Protein AF-A0A5J5CBC5-F1 (afdb_monomer_lite)

Radius of gyration: 30.46 Å; chains: 1; bounding box: 114×38×30 Å

Organism: NCBI:txid54343

Sequence (128 aa):
MGTAKLVKTLEHDIGSTSSWASDSGESSSSQTPRRTSAWPQVFPVPIFSHDIEFLLSEANTAKQHGRRLTLTKEQKSKILDGMACAIYEYKAYPSGSEIYKAAEALVLKHPCLEEKGSKNGWDGWKDS

Foldseek 3Di:
DDDDDDDDDDDDDDDDDDDDDDDPPPPPCPVPLPLADDQDPAQDQDDFPPVLVVVLVVQQVCVVVVHADDDDPVSLVRSLVSLQVSVVSNPPDDDLVSLVSSQLNVCVVRVSQFDPPDPSRRPVSNPD

Structure (mmCIF, N/CA/C/O backbone):
data_AF-A0A5J5CBC5-F1
#
_entry.id   AF-A0A5J5CBC5-F1
#
loop_
_atom_site.group_PDB
_atom_site.id
_atom_site.type_symbol
_atom_site.label_atom_id
_atom_site.label_alt_id
_atom_site.label_comp_id
_atom_site.label_asym_id
_atom_site.label_entity_id
_atom_site.label_seq_id
_atom_site.pdbx_PDB_ins_code
_atom_site.Cartn_x
_atom_site.Cartn_y
_atom_site.Cartn_z
_atom_site.occupancy
_atom_site.B_iso_or_equiv
_atom_site.auth_seq_id
_atom_site.auth_comp_id
_atom_site.auth_asym_id
_atom_site.auth_atom_id
_atom_site.pdbx_PDB_model_num
ATOM 1 N N . MET A 1 1 ? 92.236 -13.944 -10.041 1.00 37.06 1 MET A N 1
ATOM 2 C CA . MET A 1 1 ? 91.121 -14.219 -10.979 1.00 37.06 1 MET A CA 1
ATOM 3 C C . MET A 1 1 ? 90.461 -15.509 -10.533 1.00 37.06 1 MET A C 1
ATOM 5 O O . MET A 1 1 ? 91.189 -16.436 -10.242 1.00 37.06 1 MET A O 1
ATOM 9 N N . GLY A 1 2 ? 89.158 -15.665 -10.392 1.00 41.78 2 GLY A N 1
ATOM 10 C CA . GLY A 1 2 ? 87.999 -14.804 -10.575 1.00 41.78 2 GLY A CA 1
ATOM 11 C C . GLY A 1 2 ? 86.835 -15.522 -9.878 1.00 41.78 2 GLY A C 1
ATOM 12 O O . GLY A 1 2 ? 86.852 -16.739 -9.714 1.00 41.78 2 GLY A O 1
ATOM 13 N N . THR A 1 3 ? 85.899 -14.738 -9.372 1.00 35.84 3 THR A N 1
ATOM 14 C CA . THR A 1 3 ? 84.806 -15.114 -8.473 1.00 35.84 3 THR A CA 1
ATOM 15 C C . THR A 1 3 ? 83.710 -15.968 -9.116 1.00 35.84 3 THR A C 1
ATOM 17 O O . THR A 1 3 ? 83.450 -15.881 -10.311 1.00 35.84 3 THR A O 1
ATOM 20 N N . ALA A 1 4 ? 83.046 -16.732 -8.246 1.00 39.97 4 ALA A N 1
ATOM 21 C CA . ALA A 1 4 ? 81.914 -17.634 -8.453 1.00 39.97 4 ALA A CA 1
ATOM 22 C C . ALA A 1 4 ? 80.609 -16.994 -8.979 1.00 39.97 4 ALA A C 1
ATOM 24 O O . ALA A 1 4 ? 80.440 -15.777 -8.896 1.00 39.97 4 ALA A O 1
ATOM 25 N N . LYS A 1 5 ? 79.654 -17.858 -9.380 1.00 44.00 5 LYS A N 1
ATOM 26 C CA . LYS A 1 5 ? 78.221 -17.911 -8.962 1.00 44.00 5 LYS A CA 1
ATOM 27 C C . LYS A 1 5 ? 77.557 -19.171 -9.581 1.00 44.00 5 LYS A C 1
ATOM 29 O O . LYS A 1 5 ? 77.841 -19.461 -10.734 1.00 44.00 5 LYS A O 1
ATOM 34 N N . LEU A 1 6 ? 76.934 -20.092 -8.819 1.00 44.47 6 LEU A N 1
ATOM 35 C CA . LEU A 1 6 ? 75.621 -20.089 -8.108 1.00 44.47 6 LEU A CA 1
ATOM 36 C C . LEU A 1 6 ? 74.454 -20.287 -9.113 1.00 44.47 6 LEU A C 1
ATOM 38 O O . LEU A 1 6 ? 74.465 -19.629 -10.141 1.00 44.47 6 LEU A O 1
ATOM 42 N N . VAL A 1 7 ? 73.493 -21.214 -8.965 1.00 41.44 7 VAL A N 1
ATOM 43 C CA . VAL A 1 7 ? 72.394 -21.327 -7.970 1.00 41.44 7 VAL A CA 1
ATOM 44 C C . VAL A 1 7 ? 71.749 -22.732 -8.034 1.00 41.44 7 VAL A C 1
ATOM 46 O O . VAL A 1 7 ? 72.028 -23.492 -8.950 1.00 41.44 7 VAL A O 1
ATOM 49 N N . LYS A 1 8 ? 70.715 -23.038 -7.247 1.00 41.12 8 LYS A N 1
ATOM 50 C CA . LYS A 1 8 ? 70.692 -23.497 -5.855 1.00 41.12 8 LYS A CA 1
ATOM 51 C C . LYS A 1 8 ? 69.542 -24.510 -5.772 1.00 41.12 8 LYS A C 1
ATOM 53 O O . LYS A 1 8 ? 68.485 -24.306 -6.358 1.00 41.12 8 LYS A O 1
ATOM 58 N N . THR A 1 9 ? 69.828 -25.604 -5.091 1.00 33.34 9 THR A N 1
ATOM 59 C CA . THR A 1 9 ? 69.013 -26.800 -4.897 1.00 33.34 9 THR A CA 1
ATOM 60 C C . THR A 1 9 ? 67.994 -26.616 -3.770 1.00 33.34 9 THR A C 1
ATOM 62 O O . THR A 1 9 ? 68.311 -25.979 -2.770 1.00 33.34 9 THR A O 1
ATOM 65 N N . LEU A 1 10 ? 66.856 -27.285 -3.966 1.00 43.22 10 LEU A N 1
ATOM 66 C CA . LEU A 1 10 ? 66.012 -28.002 -3.004 1.00 43.22 10 LEU A CA 1
ATOM 67 C C . LEU A 1 10 ? 65.239 -27.214 -1.938 1.00 43.22 10 LEU A C 1
ATOM 69 O O . LEU A 1 10 ? 65.774 -26.526 -1.076 1.00 43.22 10 LEU A O 1
ATOM 73 N N . GLU A 1 11 ? 63.937 -27.442 -2.056 1.00 48.06 11 GLU A N 1
ATOM 74 C CA . GLU A 1 11 ? 62.831 -27.167 -1.157 1.00 48.06 11 GLU A CA 1
ATOM 75 C C . GLU A 1 11 ? 62.999 -27.766 0.246 1.00 48.06 11 GLU A C 1
ATOM 77 O O . GLU A 1 11 ? 63.688 -28.766 0.446 1.00 48.06 11 GLU A O 1
ATOM 82 N N . HIS A 1 12 ? 62.173 -27.216 1.136 1.00 41.25 12 HIS A N 1
ATOM 83 C CA . HIS A 1 12 ? 61.713 -27.747 2.416 1.00 41.25 12 HIS A CA 1
ATOM 84 C C . HIS A 1 12 ? 62.461 -27.250 3.654 1.00 41.25 12 HIS A C 1
ATOM 86 O O . HIS A 1 12 ? 63.439 -27.843 4.098 1.00 41.25 12 HIS A O 1
ATOM 92 N N . ASP A 1 13 ? 61.884 -26.223 4.282 1.00 39.38 13 ASP A N 1
ATOM 93 C CA . ASP A 1 13 ? 61.926 -26.118 5.734 1.00 39.38 13 ASP A CA 1
ATOM 94 C C . ASP A 1 13 ? 60.586 -25.648 6.304 1.00 39.38 13 ASP A C 1
ATOM 96 O O . ASP A 1 13 ? 59.875 -24.812 5.740 1.00 39.38 13 ASP A O 1
ATOM 100 N N . ILE A 1 14 ? 60.251 -26.277 7.423 1.00 53.69 14 ILE A N 1
ATOM 101 C CA . ILE A 1 14 ? 58.993 -26.211 8.155 1.00 53.69 14 ILE A CA 1
ATOM 102 C C . ILE A 1 14 ? 58.982 -24.911 8.961 1.00 53.69 14 ILE A C 1
ATOM 104 O O . ILE A 1 14 ? 59.826 -24.704 9.830 1.00 53.69 14 ILE A O 1
ATOM 108 N N . GLY A 1 15 ? 58.007 -24.042 8.699 1.00 41.44 15 GLY A N 1
ATOM 109 C CA . GLY A 1 15 ? 57.801 -22.804 9.446 1.00 41.44 15 GLY A CA 1
ATOM 110 C C . GLY A 1 15 ? 56.341 -22.647 9.846 1.00 41.44 15 GLY A C 1
ATOM 111 O O . GLY A 1 15 ? 55.495 -22.354 9.005 1.00 41.44 15 GLY A O 1
ATOM 112 N N . SER A 1 16 ? 56.060 -22.849 11.134 1.00 49.00 16 SER A N 1
ATOM 113 C CA . SER A 1 16 ? 54.774 -22.599 11.787 1.00 49.00 16 SER A CA 1
ATOM 114 C C . SER A 1 16 ? 54.192 -21.237 11.410 1.00 49.00 16 SER A C 1
ATOM 116 O O . SER A 1 16 ? 54.842 -20.211 11.604 1.00 49.00 16 SER A O 1
ATOM 118 N N . THR A 1 17 ? 52.936 -21.208 10.966 1.00 49.91 17 THR A N 1
ATOM 119 C CA . THR A 1 17 ? 52.141 -19.980 10.975 1.00 49.91 17 THR A CA 1
ATOM 120 C C . THR A 1 17 ? 50.698 -20.285 11.349 1.00 49.91 17 THR A C 1
ATOM 122 O O . THR A 1 17 ? 50.150 -21.340 11.038 1.00 49.91 17 THR A O 1
ATOM 125 N N . SER A 1 18 ? 50.145 -19.376 12.135 1.00 52.31 18 SER A N 1
ATOM 126 C CA . SER A 1 18 ? 48.951 -19.497 12.957 1.00 52.31 18 SER A CA 1
ATOM 127 C C . SER A 1 18 ? 47.664 -19.750 12.176 1.00 52.31 18 SER A C 1
ATOM 129 O O . SER A 1 18 ? 47.357 -19.070 11.198 1.00 52.31 18 SER A O 1
ATOM 131 N N . SER A 1 19 ? 46.863 -20.661 12.719 1.00 51.88 19 SER A N 1
ATOM 132 C CA . SER A 1 19 ? 45.437 -20.826 12.465 1.00 51.88 19 SER A CA 1
ATOM 133 C C . SER A 1 19 ? 44.668 -19.530 12.727 1.00 51.88 19 SER A C 1
ATOM 135 O O . SER A 1 19 ? 44.607 -19.058 13.862 1.00 51.88 19 SER A O 1
ATOM 137 N N . TRP A 1 20 ? 44.024 -19.009 11.688 1.00 53.16 20 TRP A N 1
ATOM 138 C CA . TRP A 1 20 ? 42.891 -18.103 11.806 1.00 53.16 20 TRP A CA 1
ATOM 139 C C . TRP A 1 20 ? 41.728 -18.725 11.039 1.00 53.16 20 TRP A C 1
ATOM 141 O O . TRP A 1 20 ? 41.881 -19.255 9.939 1.00 53.16 20 TRP A O 1
ATOM 151 N N . ALA A 1 21 ? 40.615 -18.799 11.754 1.00 49.88 21 ALA A N 1
ATOM 152 C CA . ALA A 1 21 ? 39.442 -19.574 11.433 1.00 49.88 21 ALA A CA 1
ATOM 153 C C . ALA A 1 21 ? 38.656 -18.983 10.260 1.00 49.88 21 ALA A C 1
ATOM 155 O O . ALA A 1 21 ? 38.750 -17.799 9.949 1.00 49.88 21 ALA A O 1
ATOM 156 N 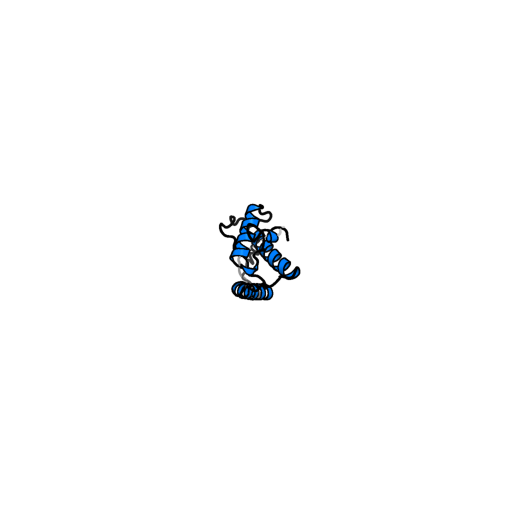N . SER A 1 22 ? 37.870 -19.872 9.664 1.00 50.69 22 SER A N 1
ATOM 157 C CA . SER A 1 22 ? 36.822 -19.651 8.684 1.00 50.69 22 SER A CA 1
ATOM 158 C C . SER A 1 22 ? 36.101 -18.314 8.823 1.00 50.69 22 SER A C 1
ATOM 160 O O . SER A 1 22 ? 35.557 -18.010 9.879 1.00 50.69 22 SER A O 1
ATOM 162 N N . ASP A 1 23 ? 35.939 -17.632 7.699 1.00 46.78 23 ASP A N 1
ATOM 163 C CA . ASP A 1 23 ? 34.634 -17.090 7.367 1.00 46.78 23 ASP A CA 1
ATOM 164 C C . ASP A 1 23 ? 34.335 -17.535 5.941 1.00 46.78 23 ASP A C 1
ATOM 166 O O . ASP A 1 23 ? 35.034 -17.187 4.984 1.00 46.78 23 ASP A O 1
ATOM 170 N N . SER A 1 24 ? 33.373 -18.448 5.822 1.00 55.09 24 SER A N 1
ATOM 171 C CA . SER A 1 24 ? 32.803 -18.770 4.524 1.00 55.09 24 SER A CA 1
ATOM 172 C C . SER A 1 24 ? 32.144 -17.486 4.096 1.00 55.09 24 SER A C 1
ATOM 174 O O . SER A 1 24 ? 31.106 -17.181 4.659 1.00 55.09 24 SER A O 1
ATOM 176 N N . GLY A 1 25 ? 32.782 -16.750 3.181 1.00 45.84 25 GLY A N 1
ATOM 177 C CA . GLY A 1 25 ? 32.269 -15.500 2.649 1.00 45.84 25 GLY A CA 1
ATOM 178 C C . GLY A 1 25 ? 30.847 -15.729 2.178 1.00 45.84 25 GLY A C 1
ATOM 179 O O . GLY A 1 25 ? 30.601 -16.178 1.054 1.00 45.84 25 GLY A O 1
ATOM 180 N N . GLU A 1 26 ? 29.918 -15.470 3.088 1.00 51.09 26 GLU A N 1
ATOM 181 C CA . GLU A 1 26 ? 28.514 -15.384 2.839 1.00 51.09 26 GLU A CA 1
ATOM 182 C C . GLU A 1 26 ? 28.438 -14.262 1.831 1.00 51.09 26 GLU A C 1
ATOM 184 O O . GLU A 1 26 ? 28.611 -13.078 2.122 1.00 51.09 26 GLU A O 1
ATOM 189 N N . SER A 1 27 ? 28.281 -14.661 0.573 1.00 46.91 27 SER A N 1
ATOM 190 C CA . SER A 1 27 ? 27.737 -13.776 -0.425 1.00 46.91 27 SER A CA 1
ATOM 191 C C . SER A 1 27 ? 26.360 -13.433 0.111 1.00 46.91 27 SER A C 1
ATOM 193 O O . SER A 1 27 ? 25.369 -14.079 -0.224 1.00 46.91 27 SER A O 1
ATOM 195 N N . SER A 1 28 ? 26.310 -12.426 0.984 1.00 47.56 28 SER A N 1
ATOM 196 C CA . SER A 1 28 ? 25.147 -11.610 1.212 1.00 47.56 28 SER A CA 1
ATOM 197 C C . SER A 1 28 ? 24.936 -10.957 -0.137 1.00 47.56 28 SER A C 1
ATOM 199 O O . SER A 1 28 ? 25.393 -9.853 -0.434 1.00 47.56 28 SER A O 1
ATOM 201 N N . SER A 1 29 ? 24.329 -11.741 -1.029 1.00 50.59 29 SER A N 1
ATOM 202 C CA . SER A 1 29 ? 23.612 -11.247 -2.167 1.00 50.59 29 SER A CA 1
ATOM 203 C C . SER A 1 29 ? 22.544 -10.397 -1.509 1.00 50.59 29 SER A C 1
ATOM 205 O O . SER A 1 29 ? 21.448 -10.850 -1.191 1.00 50.59 29 SER A O 1
ATOM 207 N N . SER A 1 30 ? 22.925 -9.150 -1.236 1.00 48.50 30 SER A N 1
ATOM 208 C CA . SER A 1 30 ? 22.042 -8.018 -1.337 1.00 48.50 30 SER A CA 1
ATOM 209 C C . SER A 1 30 ? 21.481 -8.170 -2.735 1.00 48.50 30 SER A C 1
ATOM 211 O O . SER A 1 30 ? 22.072 -7.714 -3.714 1.00 48.50 30 SER A O 1
ATOM 213 N N . GLN A 1 31 ? 20.424 -8.975 -2.839 1.00 52.78 31 GLN A N 1
ATOM 214 C CA . GLN A 1 31 ? 19.628 -9.099 -4.027 1.00 52.78 31 GLN A CA 1
ATOM 215 C C . GLN A 1 31 ? 19.055 -7.704 -4.159 1.00 52.78 31 GLN A C 1
ATOM 217 O O . GLN A 1 31 ? 18.009 -7.381 -3.607 1.00 52.78 31 GLN A O 1
ATOM 222 N N . THR A 1 32 ? 19.790 -6.833 -4.850 1.00 53.25 32 THR A N 1
ATOM 223 C CA . THR A 1 32 ? 19.176 -5.735 -5.567 1.00 53.25 32 THR A CA 1
ATOM 224 C C . THR A 1 32 ? 17.989 -6.392 -6.251 1.00 53.25 32 THR A C 1
ATOM 226 O O . THR A 1 32 ? 18.243 -7.352 -6.996 1.00 53.25 32 THR A O 1
ATOM 229 N N . PRO A 1 33 ? 16.734 -6.005 -5.957 1.00 53.84 33 PRO A N 1
ATOM 230 C CA . PRO A 1 33 ? 15.599 -6.641 -6.590 1.00 53.84 33 PRO A CA 1
ATOM 231 C C . PRO A 1 33 ? 15.893 -6.585 -8.077 1.00 53.84 33 PRO A C 1
ATOM 233 O O . PRO A 1 33 ? 16.087 -5.498 -8.632 1.00 53.84 33 PRO A O 1
ATOM 236 N N . ARG A 1 34 ? 16.076 -7.744 -8.714 1.00 55.31 34 ARG A N 1
ATOM 237 C CA . ARG A 1 34 ? 16.089 -7.788 -10.168 1.00 55.31 34 ARG A CA 1
ATOM 238 C C . ARG A 1 34 ? 14.683 -7.327 -10.516 1.00 55.31 34 ARG A C 1
ATOM 240 O O . ARG A 1 34 ? 13.758 -8.125 -10.420 1.00 55.31 34 ARG A O 1
ATOM 247 N N . ARG A 1 35 ? 14.521 -6.029 -10.820 1.00 59.22 35 ARG A N 1
ATOM 248 C CA . ARG A 1 35 ? 13.253 -5.327 -11.129 1.00 59.22 35 ARG A CA 1
ATOM 249 C C . ARG A 1 35 ? 12.637 -5.821 -12.448 1.00 59.22 35 ARG A C 1
ATOM 251 O O . ARG A 1 35 ? 12.137 -5.050 -13.254 1.00 59.22 35 ARG A O 1
ATOM 258 N N . THR A 1 36 ? 12.815 -7.100 -12.737 1.00 55.53 36 THR A N 1
ATOM 259 C CA . THR A 1 36 ? 12.552 -7.779 -13.999 1.00 55.53 36 THR A CA 1
ATOM 260 C C . THR A 1 36 ? 11.621 -8.968 -13.785 1.00 55.53 36 THR A C 1
ATOM 262 O O . THR A 1 36 ? 11.557 -9.848 -14.638 1.00 55.53 36 THR A O 1
ATOM 265 N N . SER A 1 37 ? 10.906 -9.023 -12.658 1.00 64.44 37 SER A N 1
ATOM 266 C CA . SER A 1 37 ? 9.723 -9.874 -12.549 1.00 64.44 37 SER A CA 1
ATOM 267 C C . SER A 1 37 ? 8.637 -9.293 -13.450 1.00 64.44 37 SER A C 1
ATOM 269 O O . SER A 1 37 ? 8.352 -8.097 -13.398 1.00 64.44 37 SER A O 1
ATOM 271 N N . ALA A 1 38 ? 8.048 -10.127 -14.307 1.00 82.31 38 ALA A N 1
ATOM 272 C CA . ALA A 1 38 ? 6.893 -9.725 -15.100 1.00 82.31 38 ALA A CA 1
ATOM 273 C C . ALA A 1 38 ? 5.767 -9.233 -14.177 1.00 82.31 38 ALA A C 1
ATOM 275 O O . ALA A 1 38 ? 5.607 -9.740 -13.064 1.00 82.31 38 ALA A O 1
ATOM 276 N N . TRP A 1 39 ? 4.984 -8.255 -14.641 1.00 87.06 39 TRP A N 1
ATOM 277 C CA . TRP A 1 39 ? 3.860 -7.747 -13.860 1.00 87.06 39 TRP A CA 1
ATOM 278 C C . TRP A 1 39 ? 2.870 -8.887 -13.555 1.00 87.06 39 TRP A C 1
ATOM 280 O O . TRP A 1 39 ? 2.468 -9.605 -14.480 1.00 87.06 39 TRP A O 1
ATOM 290 N N . PRO A 1 40 ? 2.466 -9.083 -12.289 1.00 89.56 40 PRO A N 1
ATOM 291 C CA . PRO A 1 40 ? 1.601 -10.192 -11.918 1.00 89.56 40 PRO A CA 1
ATOM 292 C C . PRO A 1 40 ? 0.175 -9.990 -12.449 1.00 89.56 40 PRO A C 1
ATOM 294 O O . PRO A 1 40 ? -0.323 -8.868 -12.555 1.00 89.56 40 PRO A O 1
ATOM 297 N N . GLN A 1 41 ? -0.518 -11.088 -12.766 1.00 87.38 41 GLN A N 1
ATOM 298 C CA . GLN A 1 41 ? -1.926 -11.021 -13.189 1.00 87.38 41 GLN A CA 1
ATOM 299 C C . GLN A 1 41 ? -2.830 -10.513 -12.060 1.00 87.38 41 GLN A C 1
ATOM 301 O O . GLN A 1 41 ? -3.682 -9.659 -12.296 1.00 87.38 41 GLN A O 1
ATOM 306 N N . VAL A 1 42 ? -2.591 -11.002 -10.840 1.00 89.19 42 VAL A N 1
ATOM 307 C CA . VAL A 1 42 ? -3.200 -10.518 -9.597 1.00 89.19 42 VAL A CA 1
ATOM 308 C C . VAL A 1 42 ? -2.086 -9.944 -8.736 1.00 89.19 42 VAL A C 1
ATOM 310 O O . VAL A 1 42 ? -1.136 -10.654 -8.409 1.00 89.19 42 VAL A O 1
ATOM 313 N N . PHE A 1 43 ? -2.178 -8.660 -8.399 1.00 94.38 43 PHE A N 1
ATOM 314 C CA . PHE A 1 43 ? -1.139 -7.990 -7.626 1.00 94.38 43 PHE A CA 1
ATOM 315 C C . PHE A 1 43 ? -1.094 -8.531 -6.183 1.00 94.38 43 PHE A C 1
ATOM 317 O O . PHE A 1 43 ? -2.128 -8.533 -5.510 1.00 94.38 43 PHE A O 1
ATOM 324 N N . PRO A 1 44 ? 0.065 -8.994 -5.680 1.00 94.38 44 PRO A N 1
ATOM 325 C CA . PRO A 1 44 ? 0.171 -9.479 -4.312 1.00 94.38 44 PRO A CA 1
ATOM 326 C C . PRO A 1 44 ? 0.229 -8.297 -3.343 1.00 94.38 44 PRO A C 1
ATOM 328 O O . PRO A 1 44 ? 1.217 -7.570 -3.280 1.00 94.38 44 PRO A O 1
ATOM 331 N N . VAL A 1 45 ? -0.838 -8.109 -2.568 1.00 95.88 45 VAL A N 1
ATOM 332 C CA . VAL A 1 45 ? -0.877 -7.078 -1.524 1.00 95.88 45 VAL A CA 1
ATOM 333 C C . VAL A 1 45 ? 0.114 -7.454 -0.414 1.00 95.88 45 VAL A C 1
ATOM 335 O O . VAL A 1 45 ? -0.001 -8.567 0.123 1.00 95.88 45 VAL A O 1
ATOM 338 N N . PRO A 1 46 ? 1.038 -6.553 -0.033 1.00 95.88 46 PRO A N 1
ATOM 339 C CA . PRO A 1 46 ? 2.044 -6.821 0.985 1.00 95.88 46 PRO A CA 1
ATOM 340 C C . PRO A 1 46 ? 1.413 -7.121 2.348 1.00 95.88 46 PRO A C 1
ATOM 342 O O . PRO A 1 46 ? 0.212 -6.935 2.573 1.00 95.88 46 PRO A O 1
ATOM 345 N N . ILE A 1 47 ? 2.249 -7.611 3.258 1.00 95.56 47 ILE A N 1
ATOM 346 C CA . ILE A 1 47 ? 1.928 -7.662 4.682 1.00 95.56 47 ILE A CA 1
ATOM 347 C C . ILE A 1 47 ? 2.314 -6.304 5.264 1.00 95.56 47 ILE A C 1
ATOM 349 O O . ILE A 1 47 ? 3.454 -5.861 5.104 1.00 95.56 47 ILE A O 1
ATOM 353 N N . PHE A 1 48 ? 1.363 -5.630 5.900 1.00 96.44 48 PHE A N 1
ATOM 354 C CA . PHE A 1 48 ? 1.602 -4.338 6.531 1.00 96.44 48 PHE A CA 1
ATOM 355 C C . PHE A 1 48 ? 2.199 -4.508 7.934 1.00 96.44 48 PHE A C 1
ATOM 357 O O . PHE A 1 48 ? 2.349 -5.617 8.450 1.00 96.44 48 PHE A O 1
ATOM 364 N N . SER A 1 49 ? 2.557 -3.395 8.579 1.00 96.62 49 SER A N 1
ATOM 365 C CA . SER A 1 49 ? 2.964 -3.433 9.984 1.00 96.62 49 SER A CA 1
ATOM 366 C C . SER A 1 49 ? 1.840 -3.982 10.866 1.00 96.62 49 SER A C 1
ATOM 368 O O . SER A 1 49 ? 0.660 -3.870 10.531 1.00 96.62 49 SER A O 1
ATOM 370 N N . HIS A 1 50 ? 2.208 -4.544 12.020 1.00 97.12 50 HIS A N 1
ATOM 371 C CA . HIS A 1 50 ? 1.262 -5.178 12.941 1.00 97.12 50 HIS A CA 1
ATOM 372 C C . HIS A 1 50 ? 0.050 -4.290 13.265 1.00 97.12 50 HIS A C 1
ATOM 374 O O . HIS A 1 50 ? -1.085 -4.750 13.177 1.00 97.12 50 HIS A O 1
ATOM 380 N N . ASP A 1 51 ? 0.283 -3.006 13.549 1.00 96.38 51 ASP A N 1
ATOM 381 C CA . ASP A 1 51 ? -0.782 -2.050 13.869 1.00 96.38 51 ASP A CA 1
ATOM 382 C C . ASP A 1 51 ? -1.758 -1.848 12.703 1.00 96.38 51 ASP A C 1
ATOM 384 O O . ASP A 1 51 ? -2.965 -1.727 12.910 1.00 96.38 51 ASP A O 1
ATOM 388 N N . ILE A 1 52 ? -1.248 -1.819 11.467 1.00 97.06 52 ILE A N 1
ATOM 389 C CA . ILE A 1 52 ? -2.071 -1.655 10.267 1.00 97.06 52 ILE A CA 1
ATOM 390 C C . ILE A 1 52 ? -2.838 -2.942 9.971 1.00 97.06 52 ILE A C 1
ATOM 392 O O . ILE A 1 52 ? -4.027 -2.872 9.689 1.00 97.06 52 ILE A O 1
ATOM 396 N N . GLU A 1 53 ? -2.217 -4.114 10.092 1.00 97.12 53 GLU A N 1
ATOM 397 C CA . GLU A 1 53 ? -2.921 -5.394 9.926 1.00 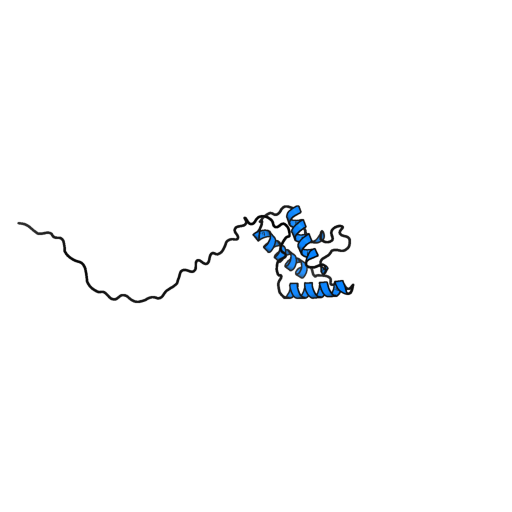97.12 53 GLU A CA 1
ATOM 398 C C . GLU A 1 53 ? -4.032 -5.573 10.971 1.00 97.12 53 GLU A C 1
ATOM 400 O O . GLU A 1 53 ? -5.152 -5.968 10.635 1.00 97.12 53 GLU A O 1
ATOM 405 N N . PHE A 1 54 ? -3.761 -5.216 12.232 1.00 95.88 54 PHE A N 1
ATOM 406 C CA . PHE A 1 54 ? -4.764 -5.232 13.295 1.00 95.88 54 PHE A CA 1
ATOM 407 C C . PHE A 1 54 ? -5.927 -4.284 12.980 1.00 95.88 54 PHE A C 1
ATOM 409 O O . PHE A 1 54 ? -7.088 -4.694 13.009 1.00 95.88 54 PHE A O 1
ATOM 416 N N . LEU A 1 55 ? -5.620 -3.043 12.596 1.00 95.69 55 LEU A N 1
ATOM 417 C CA . LEU A 1 55 ? -6.611 -2.049 12.188 1.00 95.69 55 LEU A CA 1
ATOM 418 C C . LEU A 1 55 ? -7.453 -2.525 10.996 1.00 95.69 55 LEU A C 1
ATOM 420 O O . LEU A 1 55 ? -8.674 -2.373 11.000 1.00 95.69 55 LEU A O 1
ATOM 424 N N . LEU A 1 56 ? -6.823 -3.101 9.969 1.00 95.44 56 LEU A N 1
ATOM 425 C CA . LEU A 1 56 ? -7.505 -3.613 8.780 1.00 95.44 56 LEU A CA 1
ATOM 426 C C . LEU A 1 56 ? -8.439 -4.774 9.135 1.00 95.44 56 LEU A C 1
ATOM 428 O O . LEU A 1 56 ? -9.563 -4.826 8.631 1.00 95.44 56 LEU A O 1
ATOM 432 N N . SER A 1 57 ? -8.003 -5.672 10.020 1.00 94.75 57 SER A N 1
ATOM 433 C CA . SER A 1 57 ? -8.810 -6.773 10.557 1.00 94.75 57 SER A CA 1
ATOM 434 C C . SER A 1 57 ? -10.032 -6.267 11.330 1.00 94.75 57 SER A C 1
ATOM 436 O O . SER A 1 57 ? -11.168 -6.682 11.059 1.00 94.75 57 SER A O 1
ATOM 438 N N . GLU A 1 58 ? -9.828 -5.313 12.239 1.00 94.56 58 GLU A N 1
ATOM 439 C CA . GLU A 1 58 ? -10.906 -4.705 13.016 1.00 94.56 58 GLU A CA 1
ATOM 440 C C . GLU A 1 58 ? -11.900 -3.977 12.100 1.00 94.56 58 GLU A C 1
ATOM 442 O O . GLU A 1 58 ? -13.113 -4.176 12.200 1.00 94.56 58 GLU A O 1
ATOM 447 N N . ALA A 1 59 ? -11.399 -3.196 11.139 1.00 93.19 59 ALA A N 1
ATOM 448 C CA . ALA A 1 59 ? -12.222 -2.467 10.181 1.00 93.19 59 ALA A CA 1
ATOM 449 C C . ALA A 1 59 ? -13.012 -3.405 9.256 1.00 93.19 59 ALA A C 1
ATOM 451 O O . ALA A 1 59 ? -14.171 -3.124 8.940 1.00 93.19 59 ALA A O 1
ATOM 452 N N . ASN A 1 60 ? -12.423 -4.531 8.842 1.00 93.56 60 ASN A N 1
ATOM 453 C CA . ASN A 1 60 ? -13.109 -5.564 8.063 1.00 93.56 60 ASN A CA 1
ATOM 454 C C . ASN A 1 60 ? -14.243 -6.203 8.870 1.00 93.56 60 ASN A C 1
ATOM 456 O O . ASN A 1 60 ? -15.365 -6.310 8.371 1.00 93.56 60 ASN A O 1
ATOM 460 N N . THR A 1 61 ? -13.981 -6.547 10.131 1.00 93.00 61 THR A N 1
ATOM 461 C CA . THR A 1 61 ? -14.990 -7.094 11.048 1.00 93.00 61 THR A CA 1
ATOM 462 C C . THR A 1 61 ? -16.119 -6.087 11.274 1.00 93.00 61 THR A C 1
ATOM 464 O O . THR A 1 61 ? -17.298 -6.413 11.135 1.00 93.00 61 THR A O 1
ATOM 467 N N . ALA A 1 62 ? -15.784 -4.821 11.533 1.00 90.69 62 ALA A N 1
ATOM 468 C CA . ALA A 1 62 ? -16.765 -3.751 11.669 1.00 90.69 62 ALA A CA 1
ATOM 469 C C . ALA A 1 62 ? -17.641 -3.625 10.411 1.00 90.69 62 ALA A C 1
ATOM 471 O O . ALA A 1 62 ? -18.866 -3.548 10.544 1.00 90.69 62 ALA A O 1
ATOM 472 N N . LYS A 1 63 ? -17.041 -3.687 9.210 1.00 88.88 63 LYS A N 1
ATOM 473 C CA . LYS A 1 63 ? -17.761 -3.622 7.926 1.00 88.88 63 LYS A CA 1
ATOM 474 C C . LYS A 1 63 ? -18.747 -4.775 7.752 1.00 88.88 63 LYS A C 1
ATOM 476 O O . LYS A 1 63 ? -19.868 -4.524 7.312 1.00 88.88 63 LYS A O 1
ATOM 481 N N . GLN A 1 64 ? -18.387 -5.999 8.143 1.00 89.25 64 GLN A N 1
ATOM 482 C CA . GLN A 1 64 ? -19.308 -7.147 8.130 1.00 89.25 64 GLN A CA 1
ATOM 483 C C . GLN A 1 64 ? -20.534 -6.922 9.029 1.00 89.25 64 GLN A C 1
ATOM 485 O O . GLN A 1 64 ? -21.637 -7.340 8.691 1.00 89.25 64 GLN A O 1
ATOM 490 N N . HIS A 1 65 ? -20.363 -6.191 10.132 1.00 89.25 65 HIS A N 1
ATOM 491 C CA . HIS A 1 65 ? -21.448 -5.787 11.030 1.00 89.25 65 HIS A CA 1
ATOM 492 C C . HIS A 1 65 ? -22.137 -4.467 10.628 1.00 89.25 65 HIS A C 1
ATOM 494 O O . HIS A 1 65 ? -22.864 -3.886 11.434 1.00 89.25 65 HIS A O 1
ATOM 500 N N . GLY A 1 66 ? -21.894 -3.947 9.420 1.00 86.12 66 GLY A N 1
ATOM 501 C CA . GLY A 1 66 ? -22.484 -2.694 8.932 1.00 86.12 66 GLY A CA 1
ATOM 502 C C . GLY A 1 66 ? -21.929 -1.419 9.582 1.00 86.12 66 GLY A C 1
ATOM 503 O O . GLY A 1 66 ? -22.434 -0.325 9.321 1.00 86.12 66 GLY A O 1
ATOM 504 N N . ARG A 1 67 ? -20.882 -1.528 10.407 1.00 84.06 67 ARG A N 1
ATOM 505 C CA . ARG A 1 67 ? -20.146 -0.398 10.993 1.00 84.06 67 ARG A CA 1
ATOM 506 C C . ARG A 1 67 ? -18.969 -0.024 10.088 1.00 84.06 67 ARG A C 1
ATOM 508 O O . ARG A 1 67 ? -18.460 -0.851 9.342 1.00 84.06 67 ARG A O 1
ATOM 515 N N . ARG A 1 68 ? -18.515 1.229 10.123 1.00 78.12 68 ARG A N 1
ATOM 516 C CA . ARG A 1 68 ? -17.312 1.657 9.386 1.00 78.12 68 ARG A CA 1
ATOM 517 C C . ARG A 1 68 ? -16.331 2.312 10.333 1.00 78.12 68 ARG A C 1
ATOM 519 O O . ARG A 1 68 ? -16.724 3.154 11.135 1.00 78.12 68 ARG A O 1
ATOM 526 N N . LEU A 1 69 ? -15.068 1.940 10.180 1.00 82.25 69 LEU A N 1
ATOM 527 C CA . LEU A 1 69 ? -13.952 2.667 10.760 1.00 82.25 69 LEU A CA 1
ATOM 528 C C . LEU A 1 69 ? -13.401 3.618 9.700 1.00 82.25 69 LEU A C 1
ATOM 530 O O . LEU A 1 69 ? -13.268 3.251 8.531 1.00 82.25 69 LEU A O 1
ATOM 534 N N . THR A 1 70 ? -13.133 4.852 10.109 1.00 85.62 70 THR A N 1
ATOM 535 C CA . THR A 1 70 ? -12.505 5.860 9.256 1.00 85.62 70 THR A CA 1
ATOM 536 C C . THR A 1 70 ? -11.014 5.837 9.533 1.00 85.62 70 THR A C 1
ATOM 538 O O . THR A 1 70 ? -10.600 6.047 10.671 1.00 85.62 70 THR A O 1
ATOM 541 N N . LEU A 1 71 ? -10.214 5.591 8.498 1.00 89.31 71 LEU A N 1
ATOM 542 C CA . LEU A 1 71 ? -8.762 5.661 8.611 1.00 89.31 71 LEU A CA 1
ATOM 543 C C . LEU A 1 71 ? -8.307 7.110 8.791 1.00 89.31 71 LEU A C 1
ATOM 545 O O . LEU A 1 71 ? -8.814 8.021 8.130 1.00 89.31 71 LEU A O 1
ATOM 549 N N . THR A 1 72 ? -7.314 7.322 9.649 1.00 92.88 72 THR A N 1
ATOM 550 C CA . THR A 1 72 ? -6.606 8.600 9.726 1.00 92.88 72 THR A CA 1
ATOM 551 C C . THR A 1 72 ? -5.714 8.786 8.498 1.00 92.88 72 THR A C 1
ATOM 553 O O . THR A 1 72 ? -5.339 7.825 7.819 1.00 92.88 72 THR A O 1
ATOM 556 N N . LYS A 1 73 ? -5.320 10.035 8.220 1.00 91.44 73 LYS A N 1
ATOM 557 C CA . LYS A 1 73 ? -4.374 10.342 7.134 1.00 91.44 73 LYS A CA 1
ATOM 558 C C . LYS A 1 73 ? -3.065 9.553 7.273 1.00 91.44 73 LYS A C 1
ATOM 560 O O . LYS A 1 73 ? -2.539 9.059 6.284 1.00 91.44 73 LYS A O 1
ATOM 565 N N . GLU A 1 74 ? -2.566 9.408 8.498 1.00 93.81 74 GLU A N 1
ATOM 566 C CA . GLU A 1 74 ? -1.333 8.670 8.781 1.00 93.81 74 GLU A CA 1
ATOM 567 C C . GLU A 1 74 ? -1.470 7.171 8.480 1.00 93.81 74 GLU A C 1
ATOM 569 O O . GLU A 1 74 ? -0.601 6.585 7.839 1.00 93.81 74 GLU A O 1
ATOM 574 N N . GLN A 1 75 ? -2.580 6.548 8.890 1.00 94.44 75 GLN A N 1
ATOM 575 C CA . GLN A 1 75 ? -2.850 5.135 8.601 1.00 94.44 75 GLN A CA 1
ATOM 576 C C . GLN A 1 75 ? -2.951 4.890 7.094 1.00 94.44 75 GLN A C 1
ATOM 578 O O . GLN A 1 75 ? -2.397 3.915 6.588 1.00 94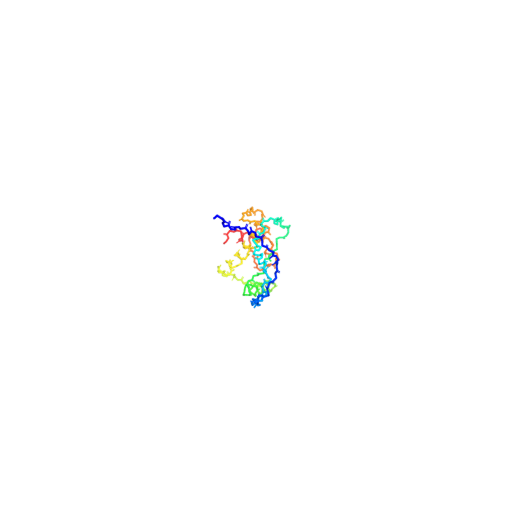.44 75 GLN A O 1
ATOM 583 N N . LYS A 1 76 ? -3.608 5.806 6.371 1.00 93.06 76 LYS A N 1
ATOM 584 C CA . LYS A 1 76 ? -3.690 5.748 4.911 1.00 93.06 76 LYS A CA 1
ATOM 585 C C . LYS A 1 76 ? -2.304 5.830 4.266 1.00 93.06 76 LYS A C 1
ATOM 587 O O . LYS A 1 76 ? -2.005 5.002 3.413 1.00 93.06 76 LYS A O 1
ATOM 592 N N . SER A 1 77 ? -1.456 6.758 4.718 1.00 94.69 77 SER A N 1
ATOM 593 C CA . SER A 1 77 ? -0.071 6.883 4.239 1.00 94.69 77 SER A CA 1
ATOM 594 C C . SER A 1 77 ? 0.702 5.578 4.414 1.00 94.69 77 SER A C 1
ATOM 596 O O . SER A 1 77 ? 1.260 5.079 3.450 1.00 94.69 77 SER A O 1
ATOM 598 N N . LYS A 1 78 ? 0.649 4.958 5.600 1.00 95.88 78 LYS A N 1
ATOM 599 C CA . LYS A 1 78 ? 1.353 3.692 5.877 1.00 95.88 78 LYS A CA 1
ATOM 600 C C . LYS A 1 78 ? 0.930 2.551 4.944 1.00 95.88 78 LYS A C 1
ATOM 602 O O . LYS A 1 78 ? 1.767 1.756 4.523 1.00 95.88 78 LYS A O 1
ATOM 607 N N . ILE A 1 79 ? -0.361 2.469 4.614 1.00 95.94 79 ILE A N 1
ATOM 608 C CA . ILE A 1 79 ? -0.877 1.489 3.645 1.00 95.94 79 ILE A CA 1
ATOM 609 C C . ILE A 1 79 ? -0.327 1.791 2.244 1.00 95.94 79 ILE A C 1
ATOM 611 O O . ILE A 1 79 ? 0.159 0.888 1.564 1.00 95.94 79 ILE A O 1
ATOM 615 N N . LEU A 1 80 ? -0.376 3.055 1.819 1.00 95.00 80 LEU A N 1
ATOM 616 C CA . LEU A 1 80 ? 0.116 3.483 0.508 1.00 95.00 80 LEU A CA 1
ATOM 617 C C . LEU A 1 80 ? 1.628 3.278 0.361 1.00 95.00 80 LEU A C 1
ATOM 619 O O . LEU A 1 80 ? 2.062 2.782 -0.674 1.00 95.00 80 LEU A O 1
ATOM 623 N N . ASP A 1 81 ? 2.409 3.556 1.403 1.00 95.44 81 ASP A N 1
ATOM 624 C CA . ASP A 1 81 ? 3.855 3.321 1.434 1.00 95.44 81 ASP A CA 1
ATOM 625 C C . ASP A 1 81 ? 4.175 1.830 1.255 1.00 95.44 81 ASP A C 1
ATOM 627 O O . ASP A 1 81 ? 5.033 1.461 0.451 1.00 95.44 81 ASP A O 1
ATOM 631 N N . GLY A 1 82 ? 3.436 0.949 1.941 1.00 95.81 82 GLY A N 1
ATOM 632 C CA . GLY A 1 82 ? 3.567 -0.499 1.769 1.00 95.81 82 GL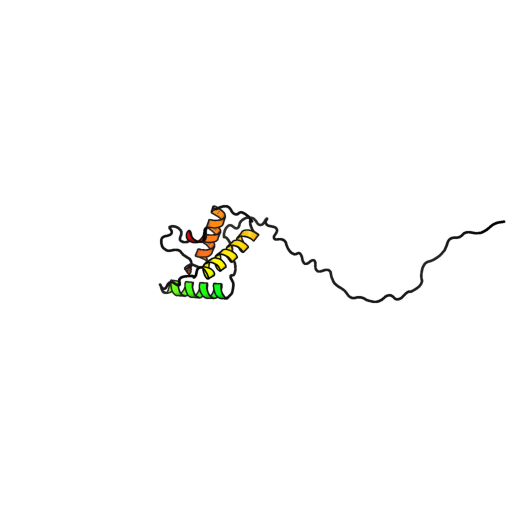Y A CA 1
ATOM 633 C C . GLY A 1 82 ? 3.268 -0.941 0.335 1.00 95.81 82 GLY A C 1
ATOM 634 O O . GLY A 1 82 ? 4.041 -1.693 -0.262 1.00 95.81 82 GLY A O 1
ATOM 635 N N . MET A 1 83 ? 2.180 -0.431 -0.248 1.00 96.19 83 MET A N 1
ATOM 636 C CA . MET A 1 83 ? 1.822 -0.706 -1.642 1.00 96.19 83 MET A CA 1
ATOM 637 C C . MET A 1 83 ? 2.882 -0.187 -2.618 1.00 96.19 83 MET A C 1
ATOM 639 O O . MET A 1 83 ? 3.249 -0.903 -3.546 1.00 96.19 83 MET A O 1
ATOM 643 N N . ALA A 1 84 ? 3.406 1.019 -2.402 1.00 94.19 84 ALA A N 1
ATOM 644 C CA . ALA A 1 84 ? 4.445 1.610 -3.237 1.00 94.19 84 ALA A CA 1
ATOM 645 C C . ALA A 1 84 ? 5.730 0.772 -3.215 1.00 94.19 84 ALA A C 1
ATOM 647 O O . ALA A 1 84 ? 6.285 0.487 -4.277 1.00 94.19 84 ALA A O 1
ATOM 648 N N . CYS A 1 85 ? 6.158 0.309 -2.036 1.00 93.12 85 CYS A N 1
ATOM 649 C CA . CYS A 1 85 ? 7.287 -0.611 -1.899 1.00 93.12 85 CYS A CA 1
ATOM 650 C C . CYS A 1 85 ? 7.060 -1.904 -2.693 1.00 93.12 85 CYS A C 1
ATOM 652 O O . CYS A 1 85 ? 7.904 -2.269 -3.509 1.00 93.12 85 CYS A O 1
ATOM 654 N N . ALA A 1 86 ? 5.897 -2.544 -2.531 1.00 94.00 86 ALA A N 1
ATOM 655 C CA . ALA A 1 86 ? 5.566 -3.777 -3.247 1.00 94.00 86 ALA A CA 1
ATOM 656 C C . ALA A 1 86 ? 5.514 -3.574 -4.771 1.00 94.00 86 ALA A C 1
ATOM 658 O O . ALA A 1 86 ? 5.991 -4.409 -5.530 1.00 94.00 86 ALA A O 1
ATOM 659 N N . ILE A 1 87 ? 4.967 -2.450 -5.244 1.00 93.69 87 ILE A N 1
ATOM 660 C CA . ILE A 1 87 ? 4.934 -2.104 -6.671 1.00 93.69 87 ILE A CA 1
ATOM 661 C C . ILE A 1 87 ? 6.356 -1.906 -7.214 1.00 93.69 87 ILE A C 1
ATOM 663 O O . ILE A 1 87 ? 6.673 -2.385 -8.306 1.00 93.69 87 ILE A O 1
ATOM 667 N N . TYR A 1 88 ? 7.216 -1.231 -6.448 1.00 92.12 88 TYR A N 1
ATOM 668 C CA . TYR A 1 88 ? 8.585 -0.905 -6.843 1.00 92.12 88 TYR A CA 1
ATOM 669 C C . TYR A 1 88 ? 9.471 -2.142 -7.046 1.00 92.12 88 TYR A C 1
ATOM 671 O O . TYR A 1 88 ? 10.403 -2.102 -7.855 1.00 92.12 88 TYR A O 1
ATOM 679 N N . GLU A 1 89 ? 9.162 -3.255 -6.374 1.00 90.88 89 GLU A N 1
ATOM 680 C CA . GLU A 1 89 ? 9.824 -4.548 -6.596 1.00 90.88 89 GLU A CA 1
ATOM 681 C C . GLU A 1 89 ? 9.619 -5.074 -8.026 1.00 90.88 89 GLU A C 1
ATOM 683 O O . GLU A 1 89 ? 10.524 -5.695 -8.591 1.00 90.88 89 GLU A O 1
ATOM 688 N N . TYR A 1 90 ? 8.471 -4.772 -8.642 1.00 90.81 90 TYR A N 1
ATOM 689 C CA . TYR A 1 90 ? 8.177 -5.126 -10.032 1.00 90.81 90 TYR A CA 1
ATOM 690 C C . TYR A 1 90 ? 8.629 -4.035 -10.998 1.00 90.81 90 TYR A C 1
ATOM 692 O O . TYR A 1 90 ? 9.271 -4.324 -12.008 1.00 90.81 90 TYR A O 1
ATOM 700 N N . LYS A 1 91 ? 8.276 -2.772 -10.722 1.00 91.12 91 LYS A N 1
ATOM 701 C CA . LYS A 1 91 ? 8.491 -1.667 -11.659 1.00 91.12 91 LYS A CA 1
ATOM 702 C C . LYS A 1 91 ? 8.582 -0.327 -10.940 1.00 91.12 91 LYS A C 1
ATOM 704 O O . LYS A 1 91 ? 7.678 0.066 -10.217 1.00 91.12 91 LYS A O 1
ATOM 709 N N . ALA A 1 92 ? 9.644 0.423 -11.232 1.00 90.00 92 ALA A N 1
ATOM 710 C CA . ALA A 1 92 ? 9.844 1.758 -10.665 1.00 90.00 92 ALA A CA 1
ATOM 711 C C . ALA A 1 92 ? 8.801 2.785 -11.142 1.00 90.00 92 ALA A C 1
ATOM 713 O O . ALA A 1 92 ? 8.468 3.714 -10.415 1.00 90.00 92 ALA A O 1
ATOM 714 N N . TYR A 1 93 ? 8.291 2.603 -12.361 1.00 90.06 93 TYR A N 1
ATOM 715 C CA . TYR A 1 93 ? 7.314 3.487 -12.993 1.00 90.06 93 TYR A CA 1
ATOM 716 C C . TYR A 1 93 ? 6.170 2.648 -13.573 1.00 90.06 93 TYR A C 1
ATOM 718 O O . TYR A 1 93 ? 6.171 2.354 -14.775 1.00 90.06 93 TYR A O 1
ATOM 726 N N . PRO A 1 94 ? 5.238 2.165 -12.734 1.00 91.00 94 PRO A N 1
ATOM 727 C CA . PRO A 1 94 ? 4.048 1.474 -13.214 1.00 91.00 94 PRO A CA 1
ATOM 728 C C . PRO A 1 94 ? 3.185 2.416 -14.064 1.00 91.00 94 PRO A C 1
ATOM 730 O O . PRO A 1 94 ? 3.127 3.626 -13.856 1.00 91.00 94 PRO A O 1
ATOM 733 N N . SER A 1 95 ? 2.491 1.849 -15.039 1.00 92.25 95 SER A N 1
ATOM 734 C CA . SER A 1 95 ? 1.429 2.518 -15.782 1.00 92.25 95 SER A CA 1
ATOM 735 C C . SER A 1 95 ? 0.189 2.695 -14.904 1.00 92.25 95 SER A C 1
ATOM 737 O O . SER A 1 95 ? -0.013 1.959 -13.938 1.00 92.25 95 SER A O 1
ATOM 739 N N . GLY A 1 96 ? -0.707 3.611 -15.281 1.00 90.94 96 GLY A N 1
ATOM 740 C CA . GLY A 1 96 ? -1.970 3.796 -14.559 1.00 90.94 96 GLY A CA 1
ATOM 741 C C . GLY A 1 96 ? -2.776 2.498 -14.420 1.00 90.94 96 GLY A C 1
ATOM 742 O O . GLY A 1 96 ? -3.300 2.219 -13.350 1.00 90.94 96 GLY A O 1
ATOM 743 N N . SER A 1 97 ? -2.813 1.646 -15.456 1.00 91.44 97 SER A N 1
ATOM 744 C CA . SER A 1 97 ? -3.502 0.346 -15.384 1.00 91.44 97 SER A CA 1
ATOM 745 C C . SER A 1 97 ? -2.878 -0.615 -14.369 1.00 91.44 97 SER A C 1
ATOM 747 O O . SER A 1 97 ? -3.603 -1.400 -13.763 1.00 91.44 97 SER A O 1
ATOM 749 N N . GLU A 1 98 ? -1.557 -0.591 -14.207 1.00 92.94 98 GLU A N 1
ATOM 750 C CA . GLU A 1 98 ? -0.842 -1.409 -13.223 1.00 92.94 98 GLU A CA 1
ATOM 751 C C . GLU A 1 98 ? -1.165 -0.920 -11.799 1.00 92.94 98 GLU A C 1
ATOM 753 O O . GLU A 1 98 ? -1.516 -1.726 -10.938 1.00 92.94 98 GLU A O 1
ATOM 758 N N . ILE A 1 99 ? -1.188 0.403 -11.588 1.00 92.44 99 ILE A N 1
ATOM 759 C CA . ILE A 1 99 ? -1.630 1.022 -10.326 1.00 92.44 99 ILE A CA 1
ATOM 760 C C . ILE A 1 99 ? -3.087 0.644 -10.013 1.00 92.44 99 ILE A C 1
ATOM 762 O O . ILE A 1 99 ? -3.388 0.262 -8.884 1.00 92.44 99 ILE A O 1
ATOM 766 N N . TYR A 1 100 ? -3.984 0.667 -11.007 1.00 91.69 100 TYR A N 1
ATOM 767 C CA . TYR A 1 100 ? -5.380 0.256 -10.820 1.00 91.69 100 TYR A CA 1
ATOM 768 C C . TYR A 1 100 ? -5.506 -1.192 -10.349 1.00 91.69 100 TYR A C 1
ATOM 770 O O . TYR A 1 100 ? -6.255 -1.451 -9.414 1.00 91.69 100 TYR A O 1
ATOM 778 N N . LYS A 1 101 ? -4.754 -2.125 -10.944 1.00 93.19 101 LYS A N 1
ATOM 779 C CA . LYS A 1 101 ? -4.766 -3.534 -10.518 1.00 93.19 101 LYS A CA 1
ATOM 780 C C . LYS A 1 101 ? -4.235 -3.715 -9.095 1.00 93.19 101 LYS A C 1
ATOM 782 O O . LYS A 1 101 ? -4.726 -4.571 -8.365 1.00 93.19 101 LYS A O 1
ATOM 787 N N . ALA A 1 102 ? -3.245 -2.918 -8.692 1.00 94.94 102 ALA A N 1
ATOM 788 C CA . ALA A 1 102 ? -2.734 -2.934 -7.324 1.00 94.94 102 ALA A CA 1
ATOM 789 C C . ALA A 1 102 ? -3.772 -2.395 -6.321 1.00 94.94 102 ALA A C 1
ATOM 791 O O . ALA A 1 102 ? -3.991 -3.006 -5.276 1.00 94.94 102 ALA A O 1
ATOM 792 N N . ALA A 1 103 ? -4.454 -1.297 -6.659 1.00 93.94 103 ALA A N 1
ATOM 793 C CA . ALA A 1 103 ? -5.524 -0.721 -5.843 1.00 93.94 103 ALA A CA 1
ATOM 794 C C . ALA A 1 103 ? -6.755 -1.645 -5.746 1.00 93.94 103 ALA A C 1
ATOM 796 O O . ALA A 1 103 ? -7.324 -1.813 -4.668 1.00 93.94 103 ALA A O 1
ATOM 797 N N . GLU A 1 104 ? -7.131 -2.294 -6.849 1.00 93.31 104 GLU A N 1
ATOM 798 C CA . GLU A 1 104 ? -8.179 -3.316 -6.879 1.00 93.31 104 GLU A CA 1
ATOM 799 C C . GLU A 1 104 ? -7.824 -4.487 -5.955 1.00 93.31 104 GLU A C 1
ATOM 801 O O . GLU A 1 104 ? -8.614 -4.845 -5.082 1.00 93.31 104 GLU A O 1
ATOM 806 N N . ALA A 1 105 ? -6.610 -5.035 -6.072 1.00 95.25 105 ALA A N 1
ATOM 807 C CA . ALA A 1 105 ? -6.150 -6.120 -5.208 1.00 95.25 105 ALA A CA 1
ATOM 808 C C . ALA A 1 105 ? -6.157 -5.730 -3.718 1.00 95.25 105 ALA A C 1
ATOM 810 O O . ALA A 1 105 ? -6.551 -6.538 -2.874 1.00 95.25 105 ALA A O 1
ATOM 811 N N . LEU A 1 106 ? -5.775 -4.487 -3.396 1.00 95.31 106 LEU A N 1
ATOM 812 C CA . LEU A 1 106 ? -5.814 -3.947 -2.035 1.00 95.31 106 LEU A CA 1
ATOM 813 C C . LEU A 1 106 ? -7.235 -3.978 -1.452 1.00 95.31 106 LEU A C 1
ATOM 815 O O . LEU A 1 106 ? -7.429 -4.489 -0.347 1.00 95.31 106 LEU A O 1
ATOM 819 N N . VAL A 1 107 ? -8.227 -3.473 -2.190 1.00 93.38 107 VAL A N 1
ATOM 820 C CA . VAL A 1 107 ? -9.628 -3.435 -1.732 1.00 93.38 107 VAL A CA 1
ATOM 821 C C . VAL A 1 107 ? -10.262 -4.827 -1.719 1.00 93.38 107 VAL A C 1
ATOM 823 O O . VAL A 1 107 ? -11.034 -5.130 -0.811 1.00 93.38 107 VAL A O 1
ATOM 826 N N . LEU A 1 108 ? -9.903 -5.708 -2.658 1.00 92.75 108 LEU A N 1
ATOM 827 C CA . LEU A 1 108 ? -10.349 -7.105 -2.649 1.00 92.75 108 LEU A CA 1
ATOM 828 C C . LEU A 1 108 ? -9.858 -7.853 -1.403 1.00 92.75 108 LEU A C 1
ATOM 830 O O . LEU A 1 108 ? -10.632 -8.585 -0.786 1.00 92.75 108 LEU A O 1
ATOM 834 N N . LYS A 1 109 ? -8.593 -7.655 -1.005 1.00 94.38 109 LYS A N 1
ATOM 835 C CA . LYS A 1 109 ? -8.039 -8.253 0.222 1.00 94.38 109 LYS A CA 1
ATOM 836 C C . LYS A 1 109 ? -8.610 -7.601 1.483 1.00 94.38 109 LYS A C 1
ATOM 838 O O . LYS A 1 109 ? -8.864 -8.292 2.469 1.00 94.38 109 LYS A O 1
ATOM 843 N N . HIS A 1 110 ? -8.834 -6.288 1.457 1.00 93.81 110 HIS A N 1
ATOM 844 C CA . HIS A 1 110 ? -9.343 -5.524 2.594 1.00 93.81 110 HIS A CA 1
ATOM 845 C C . HIS A 1 110 ? -10.599 -4.730 2.209 1.00 93.81 110 HIS A C 1
ATOM 847 O O . HIS A 1 110 ? -10.522 -3.521 1.974 1.00 93.81 110 HIS A O 1
ATOM 853 N N . PRO A 1 111 ? -11.787 -5.369 2.197 1.00 91.44 111 PRO A N 1
ATOM 854 C CA . PRO A 1 111 ? -13.029 -4.700 1.825 1.00 91.44 111 PRO A CA 1
ATOM 855 C C . PRO A 1 111 ? -13.327 -3.451 2.661 1.00 91.44 111 PRO A C 1
ATOM 857 O O . PRO A 1 111 ? -14.012 -2.546 2.189 1.00 91.44 111 PRO A O 1
ATOM 860 N N . CYS A 1 112 ? -12.829 -3.345 3.895 1.00 91.62 112 CYS A N 1
ATOM 861 C CA . CYS A 1 112 ? -12.955 -2.138 4.716 1.00 91.62 112 CYS A CA 1
ATOM 862 C C . CYS A 1 112 ? -12.437 -0.858 4.040 1.00 91.62 112 CYS A C 1
ATOM 864 O O . CYS A 1 112 ? -12.932 0.225 4.353 1.00 91.62 112 CYS A O 1
ATOM 866 N N . LEU A 1 113 ? -11.515 -0.992 3.083 1.00 91.81 113 LEU A N 1
ATOM 867 C CA . LEU A 1 113 ? -10.895 0.100 2.334 1.00 91.81 113 LEU A CA 1
ATOM 868 C C . LEU A 1 113 ? -11.734 0.610 1.156 1.00 91.81 113 LEU A 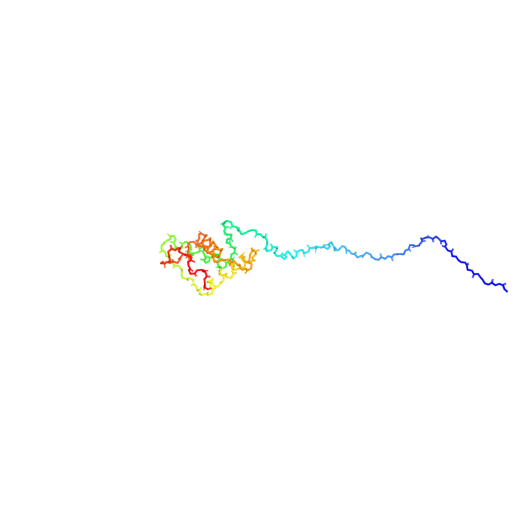C 1
ATOM 870 O O . LEU A 1 113 ? -11.369 1.609 0.538 1.00 91.81 113 LEU A O 1
ATOM 874 N N . GLU A 1 114 ? -12.852 -0.047 0.847 1.00 89.56 114 GLU A N 1
ATOM 875 C CA . GLU A 1 114 ? -13.730 0.347 -0.253 1.00 89.56 114 GLU A CA 1
ATOM 876 C C . GLU A 1 114 ? -14.338 1.746 -0.025 1.00 89.56 114 GLU A C 1
ATOM 878 O O . GLU A 1 114 ? -14.987 2.035 0.997 1.00 89.56 114 GLU A O 1
ATOM 883 N N . GLU A 1 115 ? -14.142 2.626 -1.005 1.00 82.00 115 GLU A N 1
ATOM 884 C CA . GLU A 1 115 ? -14.646 3.993 -0.991 1.00 82.00 115 GLU A CA 1
ATOM 885 C C . GLU A 1 115 ? -16.102 4.052 -1.470 1.00 82.00 115 GLU A C 1
ATOM 887 O O . GLU A 1 115 ? -16.434 3.690 -2.600 1.00 82.00 115 GLU A O 1
ATOM 892 N N . LYS A 1 116 ? -16.995 4.559 -0.612 1.00 70.88 116 LYS A N 1
ATOM 893 C CA . LYS A 1 116 ? -18.405 4.746 -0.971 1.00 70.88 116 LYS A CA 1
ATOM 894 C C . LYS A 1 116 ? -18.542 5.825 -2.043 1.00 70.88 116 LYS A C 1
ATOM 896 O O . LYS A 1 116 ? -18.082 6.943 -1.849 1.00 70.88 116 LYS A O 1
ATOM 901 N N . GLY A 1 117 ? -19.262 5.506 -3.116 1.00 69.50 117 GLY A N 1
ATOM 902 C CA . GLY A 1 117 ? -19.553 6.444 -4.203 1.00 69.50 117 GLY A CA 1
ATOM 903 C C . GLY A 1 117 ? -18.520 6.440 -5.331 1.00 69.50 117 GLY A C 1
ATOM 904 O O . GLY A 1 117 ? -18.781 7.037 -6.374 1.00 69.50 117 GLY A O 1
ATOM 905 N N . 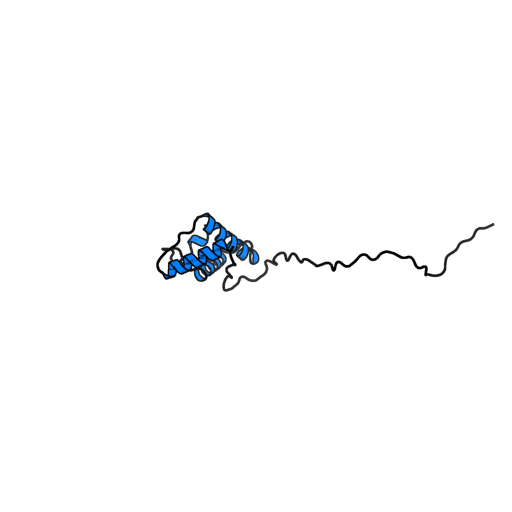SER A 1 118 ? -17.400 5.724 -5.178 1.00 74.94 118 SER A N 1
ATOM 906 C CA . SER A 1 118 ? -16.564 5.363 -6.324 1.00 74.94 118 SER A CA 1
ATOM 907 C C . SER A 1 118 ? -17.274 4.273 -7.132 1.00 74.94 118 SER A C 1
ATOM 909 O O . SER A 1 118 ? -17.848 3.343 -6.568 1.00 74.94 118 SER A O 1
ATOM 911 N N . LYS A 1 119 ? -17.236 4.381 -8.466 1.00 74.19 119 LYS A N 1
ATOM 912 C CA . LYS A 1 119 ? -17.788 3.355 -9.371 1.00 74.19 119 LYS A CA 1
ATOM 913 C C . LYS A 1 119 ? -17.073 2.014 -9.216 1.00 74.19 119 LYS A C 1
ATOM 915 O O . LYS A 1 119 ? -17.664 0.970 -9.467 1.00 74.19 119 LYS A O 1
ATOM 920 N N . ASN A 1 120 ? -15.806 2.078 -8.830 1.00 77.81 120 ASN A N 1
ATOM 921 C CA . ASN A 1 120 ? -14.908 0.945 -8.741 1.00 77.81 120 ASN A CA 1
ATOM 922 C C . ASN A 1 120 ? -14.611 0.588 -7.276 1.00 77.81 120 ASN A C 1
ATOM 924 O O . ASN A 1 120 ? -14.276 -0.543 -6.987 1.00 77.81 120 ASN A O 1
ATOM 928 N N . GLY A 1 121 ? -14.767 1.516 -6.331 1.00 81.19 121 GLY A N 1
ATOM 929 C CA . GLY A 1 121 ? -14.523 1.284 -4.904 1.00 81.19 121 GLY A CA 1
ATOM 930 C C . GLY A 1 121 ? -13.063 1.470 -4.478 1.00 81.19 121 GLY A C 1
ATOM 931 O O . GLY A 1 121 ? -12.789 1.505 -3.281 1.00 81.19 121 GLY A O 1
ATOM 932 N N . TRP A 1 122 ? -12.132 1.649 -5.422 1.00 84.19 122 TRP A N 1
ATOM 933 C CA . TRP A 1 122 ? -10.698 1.842 -5.154 1.00 84.19 122 TRP A CA 1
ATOM 934 C C . TRP A 1 122 ? -10.097 3.125 -5.756 1.00 84.19 122 TRP A C 1
ATOM 936 O O . TRP A 1 122 ? -8.882 3.311 -5.709 1.00 84.19 122 TRP A O 1
ATOM 946 N N . ASP A 1 123 ? -10.913 4.027 -6.315 1.00 83.44 123 ASP A N 1
ATOM 947 C CA . ASP A 1 123 ? -10.416 5.252 -6.967 1.00 83.44 123 ASP A CA 1
ATOM 948 C C . ASP A 1 123 ? -9.568 6.132 -6.042 1.00 83.44 123 ASP A C 1
ATOM 950 O O . ASP A 1 123 ? -8.531 6.637 -6.468 1.00 83.44 123 ASP A O 1
ATOM 954 N N . GLY A 1 124 ? -9.962 6.294 -4.778 1.00 84.50 124 GLY A N 1
ATOM 955 C CA . GLY A 1 124 ? -9.229 7.093 -3.799 1.00 84.50 124 GLY A CA 1
ATOM 956 C C . GLY A 1 124 ? -7.899 6.498 -3.331 1.00 84.50 124 GLY A C 1
ATOM 957 O O . GLY A 1 124 ? -7.281 7.075 -2.441 1.00 84.50 124 GLY A O 1
ATOM 958 N N . TRP A 1 125 ? -7.452 5.362 -3.874 1.00 87.81 125 TRP A N 1
ATOM 959 C CA . TRP A 1 125 ? -6.157 4.749 -3.548 1.00 87.81 125 TRP A CA 1
ATOM 960 C C . TRP A 1 125 ? -5.076 5.003 -4.603 1.00 87.81 125 TRP A C 1
ATOM 962 O O . TRP A 1 125 ? -3.928 4.632 -4.384 1.00 87.81 125 TRP A O 1
ATOM 972 N N . LYS A 1 126 ? -5.418 5.644 -5.729 1.00 79.44 126 LYS A N 1
ATOM 973 C CA . LYS A 1 126 ? -4.474 5.886 -6.833 1.00 79.44 126 LYS A CA 1
ATOM 974 C C . LYS A 1 126 ? -3.611 7.150 -6.668 1.00 79.44 126 LYS A C 1
ATOM 976 O O . LYS A 1 126 ? -2.483 7.148 -7.141 1.00 79.44 126 LYS A O 1
ATOM 981 N N . ASP A 1 127 ? -4.130 8.176 -5.980 1.00 68.50 127 ASP A N 1
ATOM 982 C CA . ASP A 1 127 ? -3.548 9.536 -5.911 1.00 68.50 127 ASP A CA 1
ATOM 983 C C . ASP A 1 127 ? -3.478 10.120 -4.474 1.00 68.50 127 ASP A C 1
ATOM 985 O O . ASP A 1 127 ? -3.429 11.338 -4.303 1.00 68.50 127 ASP A O 1
ATOM 989 N N . SER A 1 128 ? -3.600 9.297 -3.424 1.00 60.19 128 SER A N 1
ATOM 990 C CA . SER A 1 128 ? -3.738 9.787 -2.033 1.00 60.19 128 SER A CA 1
ATOM 991 C C . SER A 1 128 ? -2.451 9.962 -1.246 1.00 60.19 128 SER A C 1
ATOM 993 O O . SER A 1 128 ? -1.425 9.380 -1.641 1.00 60.19 128 SER A O 1
#

pLDDT: mean 77.83, std 20.37, range [33.34, 97.12]

Secondary structure (DSSP, 8-state):
----------------------------------S-SPPPSS--PPP--HHHHHHHHHHHHHHHTT--PPPPHHHHHHHHHHHHHHHHHH-SS--HHHHHHHHHHHHHH-GGGPPTT-SSS-GGGS--